Protein AF-A0A839JSS8-F1 (afdb_monomer)

Mean predicted aligned error: 9.63 Å

Nearest PDB structures (foldseek):
  8g4s-assembly1_c  TM=5.967E-01  e=9.744E-01  Giardia duodenalis assemblage A
  4bts-assembly1_A1  TM=4.994E-01  e=5.519E-01  Tetrahymena thermophila
  3kf8-assembly1_A  TM=4.865E-01  e=7.124E+00  Candida tropicalis MYA-3404
  1m93-assembly1_B  TM=3.401E-01  e=6.359E+00  Cowpox virus
  7s0t-assembly1_E  TM=1.730E-01  e=3.812E+00  Saccharomyces cerevisiae

Foldseek 3Di:
DDPQPFDKDKDKWAFAFKDFDADPVRATAKMKTWTHDVVVPPDTDIDIDGPVRLCVQQNDFPDRDRVRSGVRGHGDIDIDIDGDGPDVDDPDDDD

Solvent-accessible surface area (backbone atoms only — not comparable to full-atom values): 5932 Å² total; per-residue (Å²): 134,84,79,79,76,74,50,69,51,75,46,70,29,33,28,72,43,66,50,68,41,62,46,99,84,69,44,74,54,35,36,37,39,36,26,40,32,83,92,76,54,92,53,70,45,78,46,79,36,48,60,65,61,41,34,76,76,72,45,81,55,98,38,94,43,65,65,33,50,33,70,76,40,47,74,42,72,44,81,45,76,42,86,45,83,84,64,96,60,82,84,78,80,82,130

Radius of gyration: 16.73 Å; Cα contacts (8 Å, |Δi|>4): 146; chains: 1; bounding box: 34×37×46 Å

Sequence (95 aa):
MNNEIFKFKKNNWLIQSVNVNFDRNGNVASMYLLLANPRLHQYTKKVYLTVGDFVDIFGQPGEFSKEGISAITVGNWVEITESMELLEEEPIQDR

Structure (mmCIF, N/CA/C/O backbone):
data_AF-A0A839JSS8-F1
#
_entry.id   AF-A0A839JSS8-F1
#
loop_
_atom_site.group_PDB
_atom_site.id
_atom_site.type_symbol
_atom_site.label_atom_id
_atom_site.label_alt_id
_atom_site.label_comp_id
_atom_site.label_asym_id
_atom_site.label_entity_id
_atom_site.label_seq_id
_atom_site.pdbx_PDB_ins_code
_atom_site.Cartn_x
_atom_site.Cartn_y
_atom_site.Cartn_z
_atom_site.occupancy
_atom_site.B_iso_or_equiv
_atom_site.auth_seq_id
_atom_site.auth_comp_id
_atom_site.auth_asym_id
_atom_site.auth_atom_id
_atom_site.pdbx_PDB_model_num
ATOM 1 N N . MET A 1 1 ? -13.810 -29.619 24.228 1.00 33.91 1 MET A N 1
ATOM 2 C CA . MET A 1 1 ? -13.099 -28.772 23.251 1.00 33.91 1 MET A CA 1
ATOM 3 C C . MET A 1 1 ? -13.854 -27.464 23.193 1.00 33.91 1 MET A C 1
ATOM 5 O O . MET A 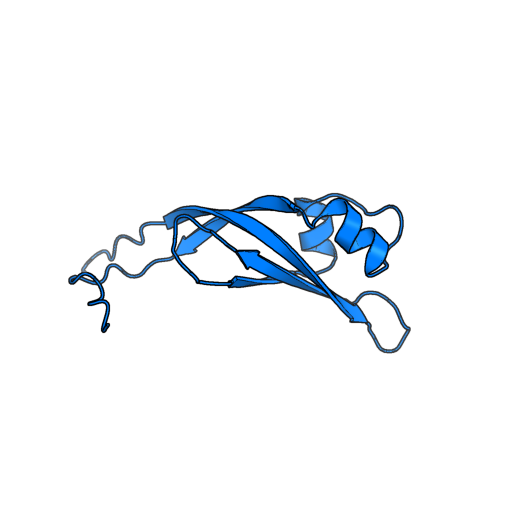1 1 ? -14.991 -27.470 22.738 1.00 33.91 1 MET A O 1
ATOM 9 N N . ASN A 1 2 ? -1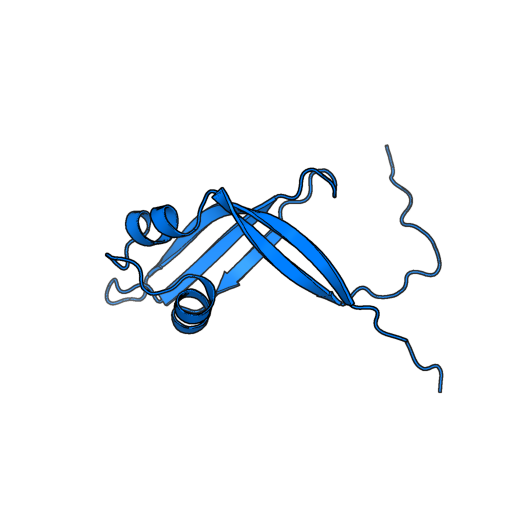3.292 -26.395 23.754 1.00 40.16 2 ASN A N 1
ATOM 10 C CA . ASN A 1 2 ? -13.871 -25.066 23.599 1.00 40.16 2 ASN A CA 1
ATOM 11 C C . ASN A 1 2 ? -13.613 -24.634 22.156 1.00 40.16 2 ASN A C 1
ATOM 13 O O . ASN A 1 2 ? -12.462 -24.531 21.742 1.00 40.16 2 ASN A O 1
ATOM 17 N N . ASN A 1 3 ? -14.683 -24.465 21.383 1.00 40.69 3 ASN A N 1
ATOM 18 C CA . ASN A 1 3 ? -14.610 -23.806 20.088 1.00 40.69 3 ASN A CA 1
ATOM 19 C C . ASN A 1 3 ? -14.329 -22.329 20.365 1.00 40.69 3 ASN A C 1
ATOM 21 O O . ASN A 1 3 ? -15.259 -21.574 20.644 1.00 40.69 3 ASN A O 1
ATOM 25 N N . GLU A 1 4 ? -13.065 -21.922 20.323 1.00 49.81 4 GLU A N 1
ATOM 26 C CA . GLU A 1 4 ? -12.724 -20.509 20.184 1.00 49.81 4 GLU A CA 1
ATOM 27 C C . GLU A 1 4 ? -13.345 -20.017 18.873 1.00 49.81 4 GLU A C 1
ATOM 29 O O . GLU A 1 4 ? -12.895 -20.337 17.771 1.00 49.81 4 GLU A O 1
ATOM 34 N N . ILE A 1 5 ? -14.469 -19.305 18.980 1.00 51.22 5 ILE A N 1
ATOM 35 C CA . ILE A 1 5 ? -15.114 -18.672 17.834 1.00 51.22 5 ILE A CA 1
ATOM 36 C C . ILE A 1 5 ? -14.246 -17.470 17.473 1.00 51.22 5 ILE A C 1
ATOM 38 O O . ILE A 1 5 ? -14.431 -16.379 18.011 1.00 51.22 5 ILE A O 1
ATOM 42 N N . PHE A 1 6 ? -13.302 -17.667 16.554 1.00 50.28 6 PHE A N 1
ATOM 43 C CA . PHE A 1 6 ? -12.587 -16.568 15.916 1.00 50.28 6 PHE A CA 1
ATOM 44 C C . PHE A 1 6 ? -13.607 -15.656 15.227 1.00 50.28 6 PHE A C 1
ATOM 46 O O . PHE A 1 6 ? -14.201 -16.009 14.205 1.00 50.28 6 PHE A O 1
ATOM 53 N N . LYS A 1 7 ? -13.851 -14.476 15.803 1.00 51.88 7 LYS A N 1
ATOM 54 C CA . LYS A 1 7 ? -14.660 -13.438 15.162 1.00 51.88 7 LYS A CA 1
ATOM 55 C C . LYS A 1 7 ? -13.741 -12.571 14.317 1.00 51.88 7 LYS A C 1
ATOM 57 O O . LYS A 1 7 ? -12.838 -11.912 14.824 1.00 51.88 7 LYS A O 1
ATOM 62 N N . PHE A 1 8 ? -14.004 -12.549 13.019 1.00 55.53 8 PHE A N 1
ATOM 63 C CA . PHE A 1 8 ? -13.335 -11.645 12.100 1.00 55.53 8 PHE A CA 1
ATOM 64 C C . PHE A 1 8 ? -13.974 -10.260 12.198 1.00 55.53 8 PHE A C 1
ATOM 66 O O . PHE A 1 8 ? -15.159 -10.100 11.894 1.00 55.53 8 PHE A O 1
ATOM 73 N N . LYS A 1 9 ? -13.206 -9.249 12.615 1.00 60.31 9 LYS A N 1
ATOM 74 C CA . LYS A 1 9 ? -13.665 -7.856 12.567 1.00 60.31 9 LYS A CA 1
ATOM 75 C C . LYS A 1 9 ? -13.189 -7.236 11.258 1.00 60.31 9 LYS A C 1
ATOM 77 O O . LYS A 1 9 ? -11.992 -7.204 10.977 1.00 60.31 9 LYS A O 1
ATOM 82 N N . LYS A 1 10 ? -14.139 -6.749 10.462 1.00 67.94 10 LYS A N 1
ATOM 83 C CA . LYS A 1 10 ? -13.875 -5.977 9.246 1.00 67.94 10 LYS A CA 1
ATOM 84 C C . LYS A 1 10 ? -13.859 -4.499 9.592 1.00 67.94 10 LYS A C 1
ATOM 86 O O . LYS A 1 10 ? -14.822 -3.994 10.165 1.00 67.94 10 LYS A O 1
ATOM 91 N N . ASN A 1 11 ? -12.774 -3.812 9.259 1.00 76.19 11 ASN A N 1
ATOM 92 C CA . ASN A 1 11 ? -12.671 -2.367 9.424 1.00 76.19 11 ASN A CA 1
ATOM 93 C C . ASN A 1 11 ? -12.071 -1.748 8.166 1.00 76.19 11 ASN A C 1
ATOM 95 O O . ASN A 1 11 ? -11.160 -2.314 7.569 1.00 76.19 11 ASN A O 1
ATOM 99 N N . ASN A 1 12 ? -12.541 -0.556 7.806 1.00 83.69 12 ASN A N 1
ATOM 100 C CA . ASN A 1 12 ? -11.942 0.230 6.733 1.00 83.69 12 ASN A CA 1
ATOM 101 C C . ASN A 1 12 ? -10.812 1.099 7.285 1.00 83.69 12 ASN A C 1
ATOM 103 O O . ASN A 1 12 ? -10.998 1.790 8.286 1.00 83.69 12 ASN A O 1
ATOM 107 N N . TRP A 1 13 ? -9.664 1.087 6.619 1.00 87.69 13 TRP A N 1
ATOM 108 C CA . TRP A 1 13 ? -8.477 1.851 6.987 1.00 87.69 13 TRP A CA 1
ATOM 109 C C . TRP A 1 13 ? -8.033 2.744 5.835 1.00 87.69 13 TRP A C 1
ATOM 111 O O . TRP A 1 13 ? -8.043 2.317 4.686 1.00 87.69 13 TRP A O 1
ATOM 121 N N . LEU A 1 14 ? -7.622 3.972 6.139 1.00 90.25 14 LEU A N 1
ATOM 122 C CA . LEU A 1 14 ? -7.136 4.933 5.156 1.00 90.25 14 LEU A CA 1
ATOM 123 C C . LEU A 1 14 ? -5.642 4.736 4.917 1.00 90.25 14 LEU A C 1
ATOM 125 O O . LEU A 1 14 ? -4.858 4.806 5.864 1.00 90.25 14 LEU A O 1
ATOM 129 N N . ILE A 1 15 ? -5.232 4.569 3.663 1.00 91.56 15 ILE A N 1
ATOM 130 C CA . ILE A 1 15 ? -3.817 4.538 3.284 1.00 91.56 15 ILE A CA 1
ATOM 131 C C . ILE A 1 15 ? -3.244 5.954 3.400 1.00 91.56 15 ILE A C 1
ATOM 133 O O . ILE A 1 15 ? -3.638 6.858 2.667 1.00 91.56 15 ILE A O 1
ATOM 137 N N . GLN A 1 16 ? -2.314 6.146 4.333 1.00 91.94 16 GLN A N 1
ATOM 138 C CA . GLN A 1 1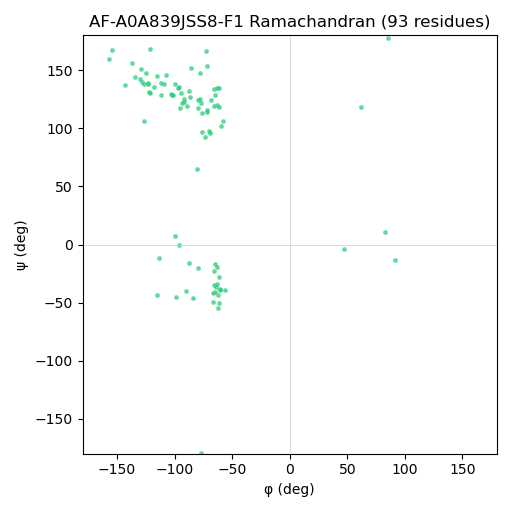6 ? -1.643 7.423 4.597 1.00 91.94 16 GLN A CA 1
ATOM 139 C C . GLN A 1 16 ? -0.377 7.590 3.766 1.00 91.94 16 GLN A C 1
ATOM 141 O O . GLN A 1 16 ? -0.070 8.683 3.298 1.00 91.94 16 GLN A O 1
ATOM 146 N N . SER A 1 17 ? 0.389 6.514 3.619 1.00 92.25 17 SER A N 1
ATOM 147 C CA . SER A 1 17 ? 1.619 6.526 2.842 1.00 92.25 17 SER A CA 1
ATOM 148 C C . SER A 1 17 ? 1.984 5.126 2.378 1.00 92.25 17 SER A C 1
ATOM 150 O O . SER A 1 17 ? 1.543 4.121 2.940 1.00 92.25 17 SER A O 1
ATOM 152 N N . VAL A 1 18 ? 2.817 5.077 1.346 1.00 91.25 18 VAL A N 1
ATOM 153 C CA . VAL A 1 18 ? 3.440 3.856 0.850 1.00 91.25 18 VAL A CA 1
ATOM 154 C C . VAL A 1 18 ? 4.946 4.041 0.823 1.00 91.25 18 VAL A C 1
ATOM 156 O O . VAL A 1 18 ? 5.467 5.135 0.578 1.00 91.25 18 VAL A O 1
ATOM 159 N N . ASN A 1 19 ? 5.660 2.952 1.056 1.00 92.12 19 ASN A N 1
ATOM 160 C CA . ASN A 1 19 ? 7.057 2.875 0.690 1.00 92.12 19 ASN A CA 1
ATOM 161 C C . ASN A 1 19 ? 7.315 1.611 -0.115 1.00 92.12 19 ASN A C 1
ATOM 163 O O . ASN A 1 19 ? 6.639 0.595 0.053 1.00 92.12 19 ASN A O 1
ATOM 167 N N . VAL A 1 20 ? 8.310 1.706 -0.983 1.00 92.19 20 VAL A N 1
ATOM 168 C CA . VAL A 1 20 ? 8.612 0.700 -1.987 1.00 92.19 20 VAL A CA 1
ATOM 169 C C . VAL A 1 20 ? 10.040 0.236 -1.775 1.00 92.19 20 VAL A C 1
ATOM 171 O O . VAL A 1 20 ? 10.952 1.048 -1.623 1.00 92.19 20 VAL A O 1
ATOM 174 N N . ASN A 1 21 ? 10.216 -1.078 -1.739 1.00 90.81 21 ASN A N 1
ATOM 175 C CA . ASN A 1 21 ? 11.515 -1.715 -1.662 1.00 90.81 21 ASN A CA 1
ATOM 176 C C . ASN A 1 21 ? 11.916 -2.188 -3.052 1.00 90.81 21 ASN A C 1
ATOM 178 O O . ASN A 1 21 ? 11.104 -2.773 -3.772 1.00 90.81 21 ASN A O 1
ATOM 182 N N . PHE A 1 22 ? 13.185 -1.988 -3.382 1.00 91.00 22 PHE A N 1
ATOM 183 C CA . PHE A 1 22 ? 13.752 -2.376 -4.664 1.00 91.00 22 PHE A CA 1
ATOM 184 C C . PHE A 1 22 ? 14.670 -3.590 -4.504 1.00 91.00 22 PHE A C 1
ATOM 186 O O . PHE A 1 22 ? 15.325 -3.756 -3.471 1.00 91.00 22 PHE A O 1
ATOM 193 N N . ASP A 1 23 ? 14.699 -4.452 -5.515 1.00 91.75 23 ASP A N 1
ATOM 194 C CA . ASP A 1 23 ? 15.662 -5.543 -5.615 1.00 91.75 23 ASP A CA 1
ATOM 195 C C . ASP A 1 23 ? 17.050 -5.033 -6.059 1.00 91.75 23 ASP A C 1
ATOM 197 O O . ASP A 1 23 ? 17.275 -3.843 -6.288 1.00 91.75 23 ASP A O 1
ATOM 201 N N . ARG A 1 24 ? 18.012 -5.954 -6.199 1.00 91.38 24 ARG A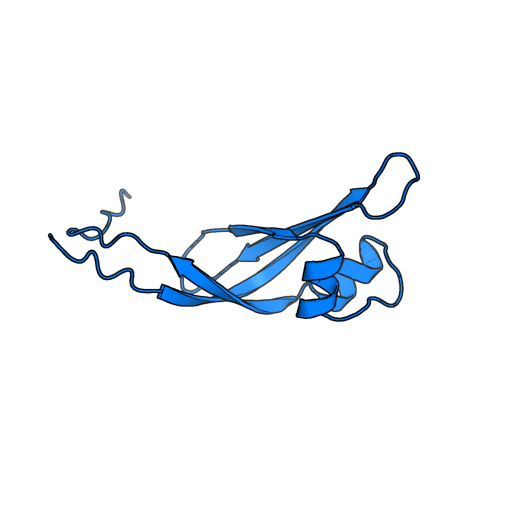 N 1
ATOM 202 C CA . ARG A 1 24 ? 19.385 -5.629 -6.632 1.00 91.38 24 ARG A CA 1
ATOM 203 C C . ARG A 1 24 ? 19.475 -5.093 -8.065 1.00 91.38 24 ARG A C 1
ATOM 205 O O . ARG A 1 24 ? 20.502 -4.523 -8.415 1.00 91.38 24 ARG A O 1
ATOM 212 N N . ASN A 1 25 ? 18.437 -5.292 -8.872 1.00 93.25 25 ASN A N 1
ATOM 213 C CA . ASN A 1 25 ? 18.360 -4.846 -10.259 1.00 93.25 25 ASN A CA 1
ATOM 214 C C . ASN A 1 25 ? 17.619 -3.503 -10.389 1.00 93.25 25 ASN A C 1
ATOM 216 O O . ASN A 1 25 ? 17.487 -2.994 -11.498 1.00 93.25 25 ASN A O 1
ATOM 220 N N . GLY A 1 26 ? 17.144 -2.929 -9.276 1.00 88.62 26 GLY A N 1
ATOM 221 C CA . GLY A 1 26 ? 16.377 -1.685 -9.263 1.00 88.62 26 GLY A CA 1
ATOM 222 C C . GLY A 1 26 ? 14.889 -1.863 -9.572 1.00 88.62 26 GLY A C 1
ATOM 223 O O . GLY A 1 26 ? 14.197 -0.866 -9.752 1.00 88.62 26 GLY A O 1
ATOM 224 N N . ASN A 1 27 ? 14.375 -3.097 -9.610 1.00 90.12 27 ASN A N 1
ATOM 225 C CA . ASN A 1 27 ? 12.946 -3.351 -9.790 1.00 90.12 27 ASN A CA 1
ATOM 226 C C . ASN A 1 27 ? 12.218 -3.313 -8.450 1.00 90.12 27 ASN A C 1
ATOM 228 O O . ASN A 1 27 ? 12.781 -3.670 -7.415 1.00 90.12 27 ASN A O 1
ATOM 232 N N . VAL A 1 28 ? 10.937 -2.949 -8.462 1.00 90.19 28 VAL A N 1
ATOM 233 C CA . VAL A 1 28 ? 10.091 -3.033 -7.268 1.00 90.19 28 VAL A CA 1
ATOM 234 C C . VAL A 1 28 ? 9.944 -4.491 -6.829 1.00 90.19 28 VAL A C 1
ATOM 236 O O . VAL A 1 28 ? 9.433 -5.322 -7.573 1.00 90.19 28 VAL A O 1
ATOM 239 N N . ALA A 1 29 ? 10.369 -4.790 -5.603 1.00 89.50 29 ALA A N 1
ATOM 240 C CA . ALA A 1 29 ? 10.307 -6.126 -5.016 1.00 89.50 29 ALA A CA 1
ATOM 241 C C . ALA A 1 29 ? 9.096 -6.295 -4.092 1.00 89.50 29 ALA A C 1
ATOM 243 O O . ALA A 1 29 ? 8.402 -7.309 -4.118 1.00 89.50 29 ALA A O 1
ATOM 244 N N . SER A 1 30 ? 8.856 -5.302 -3.238 1.00 88.50 30 SER A N 1
ATOM 245 C CA . SER A 1 30 ? 7.742 -5.291 -2.293 1.00 88.50 30 SER A CA 1
ATOM 246 C C . SER A 1 30 ? 7.369 -3.864 -1.937 1.00 88.50 30 SER A C 1
ATOM 248 O O . SER A 1 30 ? 8.111 -2.916 -2.199 1.00 88.50 30 SER A O 1
ATOM 250 N N . MET A 1 31 ? 6.217 -3.716 -1.305 1.00 91.00 31 MET A N 1
ATOM 251 C CA . MET A 1 31 ? 5.767 -2.443 -0.766 1.00 91.00 31 MET A CA 1
ATOM 252 C C . MET A 1 31 ? 5.169 -2.631 0.613 1.00 91.00 31 MET A C 1
ATOM 254 O O . MET A 1 31 ? 4.702 -3.715 0.965 1.00 91.00 31 MET A O 1
ATOM 258 N N . TYR A 1 32 ? 5.181 -1.561 1.398 1.00 90.62 32 TYR A N 1
ATOM 259 C CA . TYR A 1 32 ? 4.391 -1.503 2.613 1.00 90.62 32 TYR A CA 1
ATOM 260 C C . TYR A 1 32 ? 3.511 -0.265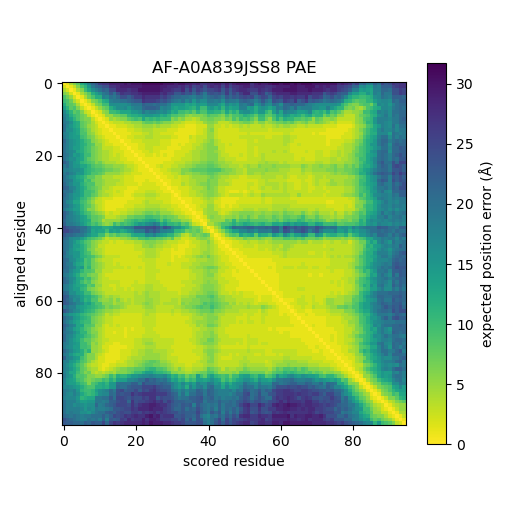 2.642 1.00 90.62 32 TYR A C 1
ATOM 262 O O . TYR A 1 32 ? 3.940 0.836 2.293 1.00 90.62 32 TYR A O 1
ATOM 270 N N . LEU A 1 33 ? 2.280 -0.465 3.095 1.00 90.12 33 LEU A N 1
ATOM 271 C CA . LEU A 1 33 ? 1.280 0.572 3.277 1.00 90.12 33 LEU A CA 1
ATOM 272 C C . LEU A 1 33 ? 1.216 0.938 4.754 1.00 90.12 33 LEU A C 1
ATOM 274 O O . LEU A 1 33 ? 1.082 0.059 5.608 1.00 90.12 33 LEU A O 1
ATOM 278 N N . LEU A 1 34 ? 1.303 2.231 5.050 1.00 90.75 34 LEU A N 1
ATOM 279 C CA . LEU A 1 34 ? 0.955 2.780 6.350 1.00 90.75 34 LEU A CA 1
ATOM 280 C C . LEU A 1 34 ? -0.510 3.195 6.316 1.00 90.75 34 LEU A C 1
ATOM 282 O O . LEU A 1 34 ? -0.925 4.016 5.500 1.00 90.75 34 LEU A O 1
ATOM 286 N N . LEU A 1 35 ? -1.281 2.632 7.227 1.00 88.12 35 LEU A N 1
ATOM 287 C CA . LEU A 1 35 ? -2.718 2.786 7.305 1.00 88.12 35 LEU A CA 1
ATOM 288 C C . LEU A 1 35 ? -3.088 3.505 8.592 1.00 88.12 35 LEU A C 1
ATOM 290 O O . LEU A 1 35 ? -2.477 3.252 9.627 1.00 88.12 35 LEU A O 1
ATOM 294 N N . ALA A 1 36 ? -4.120 4.336 8.553 1.00 86.75 36 ALA A N 1
ATOM 295 C CA . ALA A 1 36 ? -4.692 4.965 9.733 1.00 86.75 36 ALA A CA 1
ATOM 296 C C . ALA A 1 36 ? -6.208 4.778 9.754 1.00 86.75 36 ALA A C 1
ATOM 298 O O . ALA A 1 36 ? -6.875 4.860 8.723 1.00 86.75 36 ALA A O 1
ATOM 299 N N . ASN A 1 37 ? -6.765 4.564 10.942 1.00 82.31 37 ASN A N 1
ATOM 300 C CA . ASN A 1 37 ? -8.205 4.586 11.146 1.00 82.31 37 ASN A CA 1
ATOM 301 C C . ASN A 1 37 ? -8.545 5.553 12.291 1.00 82.31 37 ASN A C 1
ATOM 303 O O . ASN A 1 37 ? -8.329 5.220 13.457 1.00 82.31 37 ASN A O 1
ATOM 307 N N . PRO A 1 38 ? -9.109 6.738 11.994 1.00 71.69 38 PRO A N 1
ATOM 308 C CA . PRO A 1 38 ? -9.422 7.731 13.016 1.00 71.69 38 PRO A CA 1
ATOM 309 C C . PRO A 1 38 ? -10.518 7.263 13.984 1.00 71.69 38 PRO A C 1
ATOM 311 O O . PRO A 1 38 ? -10.569 7.744 15.111 1.00 71.69 38 PRO A O 1
ATOM 314 N N . ARG A 1 39 ? -11.375 6.310 13.580 1.00 69.56 39 ARG A N 1
ATOM 315 C CA . ARG A 1 39 ? -12.448 5.754 14.425 1.00 69.56 39 ARG A CA 1
ATOM 316 C C . ARG A 1 39 ? -11.952 4.708 15.419 1.00 69.56 39 ARG A C 1
ATOM 318 O O . ARG A 1 39 ? -12.650 4.433 16.385 1.00 69.56 39 ARG A O 1
ATOM 325 N N . LEU A 1 40 ? -10.780 4.121 15.176 1.00 67.38 40 LEU A N 1
ATOM 326 C CA . LEU A 1 40 ? -10.153 3.141 16.068 1.00 67.38 40 LEU A CA 1
ATOM 327 C C . LEU A 1 40 ? -9.058 3.761 16.960 1.00 67.38 40 LEU A C 1
ATOM 329 O O . LEU A 1 40 ? -8.424 3.019 17.694 1.00 67.38 40 LEU A O 1
ATOM 333 N N . HIS A 1 41 ? -8.901 5.097 16.943 1.00 54.66 41 HIS A N 1
ATOM 334 C CA . HIS A 1 41 ? -7.973 5.901 17.763 1.00 54.66 41 HIS A CA 1
ATOM 335 C C . HIS A 1 41 ? -6.472 5.594 17.550 1.00 54.66 41 HIS A C 1
ATOM 337 O O . HIS A 1 41 ? -6.025 4.504 17.846 1.00 54.66 41 HIS A O 1
ATOM 343 N N . GLN A 1 42 ? -5.679 6.575 17.083 1.00 53.00 42 GLN A N 1
ATOM 344 C CA . GLN A 1 42 ? -4.190 6.652 17.065 1.00 53.00 42 GLN A CA 1
ATOM 345 C C . GLN A 1 42 ? -3.339 5.456 16.570 1.00 53.00 42 GLN A C 1
ATOM 347 O O . GLN A 1 42 ? -2.125 5.604 16.431 1.00 53.00 42 GLN A O 1
ATOM 352 N N . TYR A 1 43 ? -3.915 4.311 16.222 1.00 64.75 43 TYR A N 1
ATOM 353 C CA . TYR A 1 43 ? -3.161 3.191 15.687 1.00 64.75 43 TYR A CA 1
ATOM 354 C C . TYR A 1 43 ? -2.866 3.422 14.211 1.00 64.75 43 TYR A C 1
ATOM 356 O O . TYR A 1 43 ? -3.764 3.636 13.392 1.00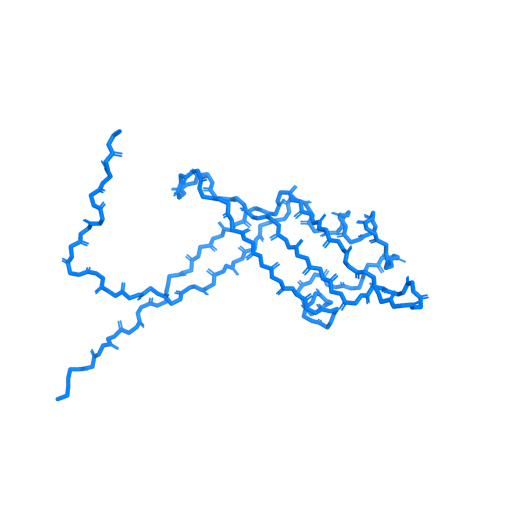 64.75 43 TYR A O 1
ATOM 364 N N . THR A 1 44 ? -1.580 3.361 13.875 1.00 75.25 44 THR A N 1
ATOM 365 C CA . THR A 1 44 ? -1.154 3.155 12.496 1.00 75.25 44 THR A CA 1
ATOM 366 C C . THR A 1 44 ? -0.861 1.678 12.300 1.00 75.25 44 THR A C 1
ATOM 368 O O . THR A 1 44 ? -0.219 1.047 13.140 1.00 75.25 44 THR A O 1
ATOM 371 N N . LYS A 1 45 ? -1.347 1.107 11.200 1.00 81.69 45 LYS A N 1
ATOM 372 C CA . LYS A 1 45 ? -1.063 -0.279 10.833 1.00 81.69 45 LYS A CA 1
ATOM 373 C C . LYS A 1 45 ? -0.146 -0.305 9.624 1.00 81.69 45 LYS A C 1
ATOM 375 O O . LYS A 1 45 ? -0.327 0.468 8.690 1.00 81.69 45 LYS A O 1
ATOM 380 N N . LYS A 1 46 ? 0.844 -1.196 9.645 1.00 86.62 46 LYS A N 1
ATOM 381 C CA . LYS A 1 46 ? 1.702 -1.474 8.492 1.00 86.62 46 LYS A CA 1
ATOM 382 C C . LYS A 1 46 ? 1.270 -2.786 7.858 1.00 86.62 46 LYS A C 1
ATOM 384 O O . LYS A 1 46 ? 1.136 -3.784 8.562 1.00 86.62 46 LYS A O 1
ATOM 389 N N . VAL A 1 47 ? 1.064 -2.777 6.549 1.00 86.12 47 VAL A N 1
ATOM 390 C CA . VAL A 1 47 ? 0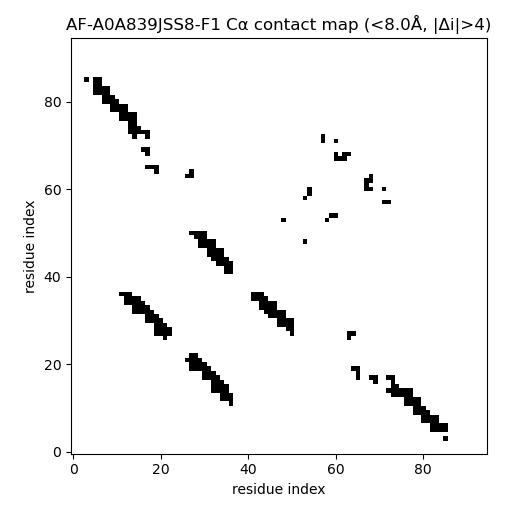.766 -3.979 5.762 1.00 86.12 47 VAL A CA 1
ATOM 391 C C . VAL A 1 47 ? 1.829 -4.121 4.693 1.00 86.12 47 VAL A C 1
ATOM 393 O O . VAL A 1 47 ? 2.114 -3.151 3.998 1.00 86.12 47 VAL A O 1
ATOM 396 N N . TYR A 1 48 ? 2.414 -5.309 4.580 1.00 89.50 48 TYR A N 1
ATOM 397 C CA . TYR A 1 48 ? 3.371 -5.644 3.531 1.00 89.50 48 TYR A CA 1
ATOM 398 C C . TYR A 1 48 ? 2.642 -6.356 2.402 1.00 89.50 48 TYR A C 1
ATOM 400 O O . TYR A 1 48 ? 1.831 -7.241 2.663 1.00 89.50 48 TYR A O 1
ATOM 408 N N . LEU A 1 49 ? 2.949 -5.969 1.171 1.00 86.56 49 LEU A N 1
ATOM 409 C CA . LEU A 1 49 ? 2.375 -6.542 -0.035 1.00 86.56 49 LEU A CA 1
ATOM 410 C C . LEU A 1 49 ? 3.495 -6.949 -0.987 1.00 86.56 49 LEU A C 1
ATOM 412 O O . LEU A 1 49 ? 4.491 -6.228 -1.155 1.00 86.56 49 LEU A O 1
ATOM 416 N N . THR A 1 50 ? 3.312 -8.098 -1.632 1.00 91.44 50 THR A N 1
ATOM 417 C CA . THR A 1 50 ? 4.054 -8.406 -2.853 1.00 91.44 50 THR A CA 1
ATOM 418 C C . THR A 1 50 ? 3.522 -7.551 -4.006 1.00 91.44 50 THR A C 1
ATOM 420 O O . THR A 1 50 ? 2.461 -6.931 -3.911 1.00 91.44 50 THR A O 1
ATOM 423 N N . VAL A 1 51 ? 4.256 -7.505 -5.121 1.00 90.12 51 VAL A N 1
ATOM 424 C CA . VAL A 1 51 ? 3.777 -6.833 -6.341 1.00 90.12 51 VAL A CA 1
ATOM 425 C C . VAL A 1 51 ? 2.479 -7.462 -6.857 1.00 90.12 51 VAL A C 1
ATOM 427 O O . VAL A 1 51 ? 1.597 -6.734 -7.300 1.00 90.12 51 VAL A O 1
ATOM 430 N N . GLY A 1 52 ? 2.346 -8.790 -6.771 1.00 89.00 52 GLY A N 1
ATOM 431 C CA . GLY A 1 52 ? 1.134 -9.500 -7.186 1.00 89.00 52 GLY A CA 1
ATOM 432 C C . GLY A 1 52 ? -0.078 -9.074 -6.363 1.00 89.00 52 GLY A C 1
ATOM 433 O O . GLY A 1 52 ? -1.037 -8.556 -6.927 1.00 89.00 52 GLY A O 1
ATOM 434 N N . ASP A 1 53 ? 0.027 -9.169 -5.032 1.00 88.88 53 ASP A N 1
ATOM 435 C CA . ASP A 1 53 ? -1.062 -8.776 -4.122 1.00 88.88 53 ASP A CA 1
ATOM 436 C C . ASP A 1 53 ? -1.488 -7.323 -4.353 1.00 88.88 53 ASP A C 1
ATOM 438 O O . ASP A 1 53 ? -2.667 -6.985 -4.309 1.00 88.88 53 ASP A O 1
ATOM 442 N N . PHE A 1 54 ? -0.520 -6.442 -4.612 1.00 90.94 54 PHE A N 1
ATOM 443 C CA . PHE A 1 54 ? -0.806 -5.050 -4.917 1.00 90.94 54 PHE A CA 1
ATOM 444 C C . PHE A 1 54 ? -1.646 -4.892 -6.187 1.00 90.94 54 PHE A C 1
ATOM 446 O O . PHE A 1 54 ? -2.648 -4.178 -6.162 1.00 90.94 54 PHE A O 1
ATOM 453 N N . VAL A 1 55 ? -1.243 -5.533 -7.288 1.00 91.44 55 VAL A N 1
ATOM 454 C CA . VAL A 1 55 ? -1.947 -5.423 -8.574 1.00 91.44 55 VAL A CA 1
ATOM 455 C C . VAL A 1 55 ? -3.352 -6.005 -8.471 1.00 91.44 55 VAL A C 1
ATOM 457 O O . VAL A 1 55 ? -4.282 -5.425 -9.026 1.00 91.44 55 VAL A O 1
ATOM 460 N N . ASP A 1 56 ? -3.530 -7.081 -7.709 1.00 89.88 56 ASP A N 1
ATOM 461 C CA . ASP A 1 56 ? -4.845 -7.682 -7.486 1.00 89.88 56 ASP A CA 1
ATOM 462 C C . ASP A 1 56 ? -5.785 -6.754 -6.696 1.00 89.88 56 ASP A C 1
ATOM 464 O O . ASP A 1 56 ? -6.989 -6.724 -6.951 1.00 89.88 56 ASP A O 1
ATOM 468 N N . ILE A 1 57 ? -5.247 -5.967 -5.755 1.00 87.38 57 ILE A N 1
ATOM 469 C CA . ILE A 1 57 ? -6.037 -5.062 -4.905 1.00 87.38 57 ILE A CA 1
ATOM 470 C C . ILE A 1 57 ? -6.311 -3.714 -5.588 1.00 87.38 57 ILE A C 1
ATOM 472 O O . ILE A 1 57 ? -7.432 -3.209 -5.525 1.00 87.38 57 ILE A O 1
ATOM 476 N N . PHE A 1 58 ? -5.294 -3.097 -6.196 1.00 90.50 58 PHE A N 1
ATOM 477 C CA . PHE A 1 58 ? -5.350 -1.707 -6.674 1.00 90.50 58 PHE A CA 1
ATOM 478 C C . PHE A 1 58 ? -5.289 -1.573 -8.198 1.00 90.50 58 PHE A C 1
ATOM 480 O O . PHE A 1 58 ? -5.549 -0.492 -8.727 1.00 90.50 58 PHE A O 1
ATOM 487 N N . GLY A 1 59 ? -4.959 -2.650 -8.910 1.00 91.25 59 GLY A N 1
ATOM 488 C CA . GLY A 1 59 ? -4.678 -2.629 -10.339 1.00 91.25 59 GLY A CA 1
ATOM 489 C C . GLY A 1 59 ? -3.226 -2.276 -10.668 1.00 91.25 59 GLY A C 1
ATOM 490 O O . GLY A 1 59 ? -2.390 -2.005 -9.803 1.00 91.25 59 GLY A O 1
ATOM 491 N N . GLN A 1 60 ? -2.913 -2.298 -11.964 1.00 92.00 60 GLN A N 1
ATOM 492 C CA . GLN A 1 60 ? -1.572 -2.005 -12.459 1.00 92.00 60 GLN A CA 1
ATOM 493 C C . GLN A 1 60 ? -1.320 -0.487 -12.474 1.00 92.00 60 GLN A C 1
ATOM 495 O O . GLN A 1 60 ? -2.081 0.247 -13.112 1.00 92.00 60 GLN A O 1
ATOM 500 N N . PRO A 1 61 ? -0.253 0.007 -11.821 1.00 90.62 61 PRO A N 1
ATOM 501 C CA . PRO A 1 61 ? 0.091 1.418 -11.877 1.00 90.62 61 PRO A CA 1
ATOM 502 C C . PRO A 1 61 ? 0.638 1.767 -13.267 1.00 90.62 61 PRO A C 1
ATOM 504 O O . PRO A 1 61 ? 1.219 0.921 -13.951 1.00 90.62 61 PRO A O 1
ATOM 507 N N . GLY A 1 62 ? 0.501 3.033 -13.674 1.00 88.62 62 GLY A N 1
ATOM 508 C CA . GLY A 1 62 ? 1.082 3.514 -14.935 1.00 88.62 62 GLY A CA 1
ATOM 509 C C . GLY A 1 62 ? 2.610 3.392 -14.976 1.00 88.62 62 GLY A C 1
ATOM 510 O O . GLY A 1 62 ? 3.187 3.200 -16.042 1.00 88.62 62 GLY A O 1
ATOM 511 N N . GLU A 1 63 ? 3.254 3.443 -13.808 1.00 90.50 63 GLU A N 1
ATOM 512 C CA . GLU A 1 63 ? 4.678 3.190 -13.620 1.00 90.50 63 GLU A CA 1
ATOM 513 C C . GLU A 1 63 ? 4.901 2.454 -12.292 1.00 90.50 63 GLU A C 1
ATOM 515 O O . GLU A 1 63 ? 4.330 2.820 -11.261 1.00 90.50 63 GLU A O 1
ATOM 520 N N . PHE A 1 64 ? 5.771 1.442 -12.296 1.00 89.31 64 PHE A N 1
ATOM 521 C CA . PHE A 1 64 ? 6.240 0.779 -11.077 1.00 89.31 64 PHE A CA 1
ATOM 522 C C . PHE A 1 64 ? 7.354 1.592 -10.399 1.00 89.31 64 PHE A C 1
ATOM 524 O O . PHE A 1 64 ? 8.499 1.163 -10.289 1.00 89.31 64 PHE A O 1
ATOM 531 N N . SER A 1 65 ? 6.986 2.785 -9.941 1.00 91.19 65 SER A N 1
ATOM 532 C CA . SER A 1 65 ? 7.804 3.702 -9.145 1.00 91.19 65 SER A CA 1
ATOM 533 C C . SER A 1 65 ? 7.115 3.995 -7.812 1.00 91.19 65 SER A C 1
ATOM 535 O O . SER A 1 65 ? 5.940 3.669 -7.613 1.00 91.19 65 SER A O 1
ATOM 537 N N . LYS A 1 66 ? 7.829 4.616 -6.867 1.00 91.50 66 LYS A N 1
ATOM 538 C CA . LYS A 1 66 ? 7.219 5.030 -5.596 1.00 91.50 66 LYS A CA 1
ATOM 539 C C . LYS A 1 66 ? 6.085 6.024 -5.839 1.00 91.50 66 LYS A C 1
ATOM 541 O O . LYS A 1 66 ? 5.044 5.935 -5.195 1.00 91.50 66 LYS A O 1
ATOM 546 N N . GLU A 1 67 ? 6.280 6.928 -6.786 1.00 93.12 67 GLU A N 1
ATOM 547 C CA . GLU A 1 67 ? 5.332 7.950 -7.200 1.00 93.12 67 GLU A CA 1
ATOM 548 C C . GLU A 1 67 ? 4.099 7.318 -7.855 1.00 93.12 67 GLU A C 1
ATOM 550 O O . GLU A 1 67 ? 2.979 7.598 -7.426 1.00 93.12 67 GLU A O 1
ATOM 555 N N . GLY A 1 68 ? 4.289 6.409 -8.820 1.00 93.00 68 GLY A N 1
ATOM 556 C CA . GLY A 1 68 ? 3.193 5.710 -9.498 1.00 93.00 68 GLY A CA 1
ATOM 557 C C . GLY A 1 68 ? 2.357 4.845 -8.551 1.00 93.00 68 GLY A C 1
ATOM 558 O O . GLY A 1 68 ? 1.127 4.906 -8.571 1.00 93.00 68 GLY A O 1
ATOM 559 N N . ILE A 1 69 ? 3.015 4.104 -7.656 1.00 94.06 69 ILE A N 1
ATOM 560 C CA . ILE A 1 69 ? 2.355 3.294 -6.622 1.00 94.06 69 ILE A CA 1
ATOM 561 C C . ILE A 1 69 ? 1.627 4.188 -5.607 1.00 94.06 69 ILE A C 1
ATOM 563 O O . ILE A 1 69 ? 0.497 3.893 -5.217 1.00 94.06 69 ILE A O 1
ATOM 567 N N . SER A 1 70 ? 2.232 5.300 -5.181 1.00 93.12 70 SER A N 1
ATOM 568 C CA . SER A 1 70 ? 1.602 6.234 -4.241 1.00 93.12 70 SER A CA 1
ATOM 569 C C . SER A 1 70 ? 0.372 6.909 -4.836 1.00 93.12 70 SER A C 1
ATOM 571 O O . SER A 1 70 ? -0.621 7.065 -4.129 1.00 93.12 70 SER A O 1
ATOM 573 N N . ALA A 1 71 ? 0.423 7.299 -6.111 1.00 93.62 71 ALA A N 1
ATOM 574 C CA . ALA A 1 71 ? -0.658 8.014 -6.783 1.00 93.62 71 ALA A CA 1
ATOM 575 C C . ALA A 1 71 ? -1.953 7.195 -6.877 1.00 93.62 71 ALA A C 1
ATOM 577 O O . ALA A 1 71 ? -3.039 7.761 -6.787 1.00 93.62 71 ALA A O 1
ATOM 578 N N . ILE A 1 72 ? -1.847 5.871 -7.033 1.00 93.12 72 ILE A N 1
ATOM 579 C CA . ILE A 1 72 ? -3.015 4.985 -7.132 1.00 93.12 72 ILE A CA 1
ATOM 580 C C . ILE A 1 72 ? -3.528 4.499 -5.768 1.00 93.12 72 ILE A C 1
ATOM 582 O O . ILE A 1 72 ? -4.651 4.012 -5.689 1.00 93.12 72 ILE A O 1
ATOM 586 N N . THR A 1 73 ? -2.744 4.620 -4.688 1.00 92.19 73 THR A N 1
ATOM 587 C CA . THR A 1 73 ? -3.086 4.017 -3.383 1.00 92.19 73 THR A CA 1
ATOM 588 C C . THR A 1 73 ? -3.346 4.996 -2.252 1.00 92.19 73 THR A C 1
ATOM 590 O O . THR A 1 73 ? -4.281 4.786 -1.479 1.00 92.19 73 THR A O 1
ATOM 593 N N . VAL A 1 74 ? -2.531 6.040 -2.098 1.00 92.69 74 VAL A N 1
ATOM 594 C CA . VAL A 1 74 ? -2.642 6.953 -0.954 1.00 92.69 74 VAL A CA 1
ATOM 595 C C . VAL A 1 74 ? -3.969 7.706 -1.022 1.00 92.69 74 VAL A C 1
ATOM 597 O O . VAL A 1 74 ? -4.358 8.213 -2.068 1.00 92.69 74 VAL A O 1
ATOM 600 N N . GLY A 1 75 ? -4.674 7.776 0.107 1.00 89.69 75 GLY A N 1
ATOM 601 C CA . GLY A 1 75 ? -6.012 8.362 0.187 1.00 89.69 75 GLY A CA 1
ATOM 602 C C . GLY A 1 75 ? -7.154 7.362 -0.014 1.00 89.69 75 GLY A C 1
ATOM 603 O O . GLY A 1 75 ? -8.292 7.676 0.341 1.00 89.69 75 GLY A O 1
ATOM 604 N N . ASN A 1 76 ? -6.873 6.146 -0.493 1.00 89.94 76 ASN A N 1
ATOM 605 C CA . ASN A 1 76 ? -7.891 5.105 -0.588 1.00 89.94 76 ASN A CA 1
ATOM 606 C C . ASN A 1 76 ? -8.167 4.461 0.771 1.00 89.94 76 ASN A C 1
ATOM 608 O O . ASN A 1 76 ? -7.277 4.295 1.612 1.00 89.94 76 ASN A O 1
ATOM 612 N N . TRP A 1 77 ? -9.421 4.057 0.955 1.00 88.62 77 TRP A N 1
ATOM 613 C CA . TRP A 1 77 ? -9.845 3.242 2.084 1.00 88.62 77 TRP A CA 1
ATOM 614 C C . TRP A 1 77 ? -9.834 1.770 1.687 1.00 88.62 77 TRP A C 1
ATOM 616 O O . TRP A 1 77 ? -10.414 1.404 0.668 1.00 88.62 77 TRP A O 1
ATOM 626 N N . VAL A 1 78 ? -9.203 0.932 2.505 1.00 85.56 78 VAL A N 1
ATOM 627 C CA . VAL A 1 78 ? -9.135 -0.519 2.303 1.00 85.56 78 VAL A CA 1
ATOM 628 C C . VAL A 1 78 ? -9.804 -1.254 3.453 1.00 85.56 78 VAL A C 1
ATOM 630 O O . VAL A 1 78 ? -9.592 -0.920 4.621 1.00 85.56 78 VAL A O 1
ATOM 633 N N . GLU A 1 79 ? -10.611 -2.262 3.127 1.00 85.06 79 GLU A N 1
ATOM 634 C CA . GLU A 1 79 ? -11.183 -3.160 4.127 1.00 85.06 79 GLU A CA 1
ATOM 635 C C . GLU A 1 79 ? -10.112 -4.15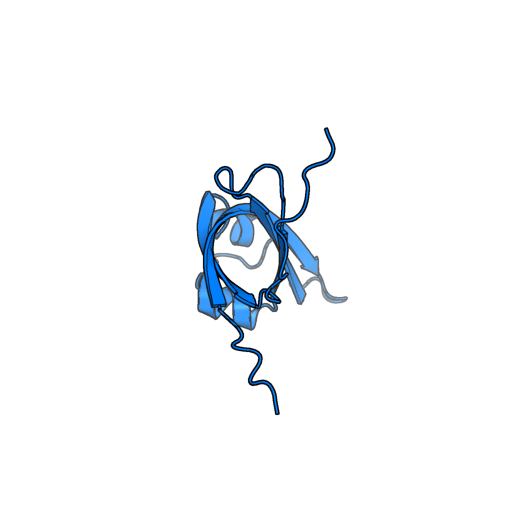9 4.566 1.00 85.06 79 GLU A C 1
ATOM 637 O O . GLU A 1 79 ? -9.575 -4.913 3.757 1.00 85.06 79 GLU A O 1
ATOM 642 N N . ILE A 1 80 ? -9.816 -4.186 5.862 1.00 77.56 80 ILE A N 1
ATOM 643 C CA . ILE A 1 80 ? -8.943 -5.192 6.459 1.00 77.56 80 ILE A CA 1
ATOM 644 C C . ILE A 1 80 ? -9.780 -6.074 7.363 1.00 77.56 80 ILE A C 1
ATOM 646 O O . ILE A 1 80 ? -10.507 -5.597 8.240 1.00 77.56 80 ILE A O 1
ATOM 650 N N . THR A 1 81 ? -9.644 -7.376 7.135 1.00 72.19 81 THR A N 1
ATOM 651 C CA . THR A 1 81 ? -10.195 -8.410 8.002 1.00 72.19 81 THR A CA 1
ATOM 652 C C . THR A 1 81 ? -9.101 -8.847 8.970 1.00 72.19 81 THR A C 1
ATOM 654 O O . THR A 1 81 ? -8.059 -9.336 8.540 1.00 72.19 81 THR A O 1
ATOM 657 N N . GLU A 1 82 ? -9.316 -8.651 10.270 1.00 63.72 82 GLU A N 1
ATOM 658 C CA . GLU A 1 82 ? -8.379 -9.083 11.312 1.00 63.72 82 GLU A CA 1
ATOM 659 C C . GLU A 1 82 ? -8.980 -10.221 12.136 1.00 63.72 82 GLU A C 1
ATOM 661 O O . GLU A 1 82 ? -10.164 -10.192 12.489 1.00 63.72 82 GLU A O 1
ATOM 666 N N . SER A 1 83 ? -8.150 -11.217 12.452 1.00 54.91 83 SER A N 1
ATOM 667 C CA . SER A 1 83 ? -8.423 -12.190 13.506 1.00 54.91 83 SER A CA 1
ATOM 668 C C . SER A 1 83 ? -8.166 -11.520 14.855 1.00 54.91 83 SER A C 1
ATOM 670 O O . SER A 1 83 ? -7.023 -11.174 15.154 1.00 54.91 83 SER A O 1
ATOM 672 N N . MET A 1 84 ? -9.211 -11.319 15.655 1.00 47.81 84 MET A N 1
ATOM 673 C CA . MET A 1 84 ? -9.063 -10.911 17.053 1.00 47.81 84 MET A CA 1
ATOM 674 C C . MET A 1 84 ? -9.275 -12.133 17.946 1.00 47.81 84 MET A C 1
ATOM 676 O O . MET A 1 84 ? -10.285 -12.826 17.804 1.00 47.81 84 MET A O 1
ATOM 680 N N . GLU A 1 85 ? -8.333 -12.392 18.856 1.00 38.78 85 GLU A N 1
ATOM 681 C CA . GLU A 1 85 ? -8.608 -13.243 20.015 1.00 38.78 85 GLU A CA 1
ATOM 682 C C . GLU A 1 85 ? -9.689 -12.560 20.862 1.00 38.78 85 GLU A C 1
ATOM 684 O O . GLU A 1 85 ? -9.663 -11.343 21.070 1.00 38.78 85 GLU A O 1
ATOM 689 N N . LEU A 1 86 ? -10.682 -13.334 21.304 1.00 42.31 86 LEU A N 1
ATOM 690 C CA . LEU A 1 86 ? -11.663 -12.863 22.276 1.00 42.31 86 LEU A CA 1
ATOM 691 C C . LEU A 1 86 ? -10.942 -12.713 23.615 1.00 42.31 86 LEU A C 1
ATOM 693 O O . LEU A 1 86 ? -10.760 -13.689 24.334 1.00 42.31 86 LEU A O 1
ATOM 697 N N . LEU A 1 87 ? -10.532 -11.491 23.940 1.00 41.91 87 LEU A N 1
ATOM 698 C CA . LEU A 1 87 ? -10.188 -11.151 25.313 1.00 41.91 87 LEU A CA 1
ATOM 699 C C . LEU A 1 87 ? -11.495 -11.172 26.119 1.00 41.91 87 LEU A C 1
ATOM 701 O O . LEU A 1 87 ? -12.464 -10.516 25.734 1.00 41.91 87 LEU A O 1
ATOM 705 N N . GLU A 1 88 ? -11.549 -11.956 27.200 1.00 45.41 88 GLU A N 1
ATOM 706 C CA . GLU A 1 88 ? -12.716 -11.995 28.100 1.00 45.41 88 GLU A CA 1
ATOM 707 C C . GLU A 1 88 ? -12.956 -10.639 28.791 1.00 45.41 88 GLU A C 1
ATOM 709 O O . GLU A 1 88 ? -14.070 -10.354 29.227 1.00 45.41 88 GLU A O 1
ATOM 714 N N . GLU A 1 89 ? -11.935 -9.779 28.823 1.00 40.31 89 GLU A N 1
ATOM 715 C CA . GLU A 1 89 ? -11.965 -8.446 29.417 1.00 40.31 89 GLU A CA 1
ATOM 716 C C . GLU A 1 89 ? -11.578 -7.380 28.378 1.00 40.31 89 GLU A C 1
ATOM 718 O O . GLU A 1 89 ? -10.660 -7.572 27.574 1.00 40.31 89 GLU A O 1
ATOM 723 N N . GLU A 1 90 ? -12.287 -6.243 28.375 1.00 39.94 90 GLU A N 1
ATOM 724 C CA . GLU A 1 90 ? -11.904 -5.096 27.547 1.00 39.94 90 GLU A CA 1
ATOM 725 C C . GLU A 1 90 ? -10.511 -4.594 27.969 1.00 39.94 90 GLU A C 1
ATOM 727 O O . GLU A 1 90 ? -10.258 -4.447 29.168 1.00 39.94 90 GLU A O 1
ATOM 732 N N . PRO A 1 91 ? -9.597 -4.305 27.022 1.00 45.59 91 PRO A N 1
ATOM 733 C CA . PRO A 1 91 ? -8.288 -3.773 27.368 1.00 45.59 91 PRO A CA 1
ATOM 734 C C . PRO A 1 91 ? -8.457 -2.431 28.085 1.00 45.59 91 PRO A C 1
ATOM 736 O O . PRO A 1 91 ? -8.996 -1.473 27.528 1.00 45.59 91 PRO A O 1
ATOM 739 N N . ILE A 1 92 ? -7.990 -2.373 29.333 1.00 53.78 92 ILE A N 1
ATOM 740 C CA . ILE A 1 92 ? -8.006 -1.154 30.137 1.00 53.78 92 ILE A CA 1
ATOM 741 C C . ILE A 1 92 ? -7.066 -0.146 29.475 1.00 53.78 92 ILE A C 1
ATOM 743 O O . ILE A 1 92 ? -5.871 -0.388 29.311 1.00 53.78 92 ILE A O 1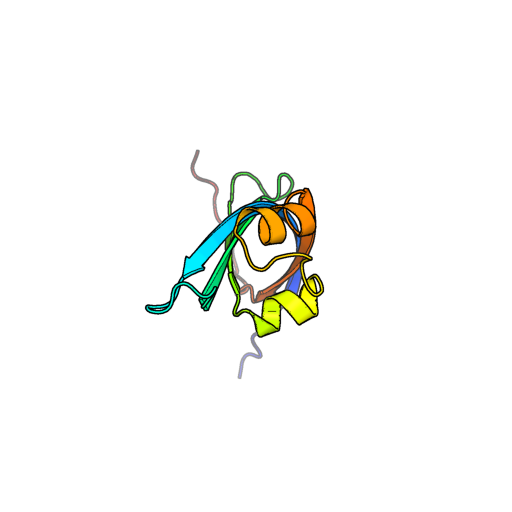
ATOM 747 N N . GLN A 1 93 ? -7.626 0.990 29.071 1.00 40.84 93 GLN A N 1
ATOM 748 C CA . GLN A 1 93 ? -6.866 2.109 28.541 1.00 40.84 93 GLN A CA 1
ATOM 749 C C . GLN A 1 93 ? -6.186 2.834 29.711 1.00 40.84 93 GLN A C 1
ATOM 751 O O . GLN A 1 93 ? -6.821 3.651 30.382 1.00 40.84 93 GLN A O 1
ATOM 756 N N . ASP A 1 94 ? -4.914 2.530 29.975 1.00 37.22 94 ASP A N 1
ATOM 757 C CA . ASP A 1 94 ? -4.113 3.338 30.899 1.00 37.22 94 ASP A CA 1
ATOM 758 C C . ASP A 1 94 ? -3.932 4.750 30.315 1.00 37.22 94 ASP A C 1
ATOM 760 O O . ASP A 1 94 ? -3.607 4.920 29.135 1.00 37.22 94 ASP A O 1
ATOM 764 N N . ARG A 1 95 ? -4.246 5.755 31.141 1.00 47.25 95 ARG A N 1
ATOM 765 C CA . ARG A 1 95 ? -4.217 7.189 30.811 1.00 47.25 95 ARG A CA 1
ATOM 766 C C . ARG A 1 95 ? -2.806 7.746 30.681 1.00 47.25 95 ARG A C 1
ATOM 768 O O . ARG A 1 95 ? -1.939 7.350 31.489 1.00 47.25 95 ARG A O 1
#

pLDDT: mean 76.95, std 19.09, range [33.91, 94.06]

Secondary structure (DSSP, 8-state):
------EEEEEEEEEEEEEEEE-TTS-EEEEEEEEE-GGG-S-EEEEEEEHHHHHHHH---SSSSHHHHHHHHTT-EEEEEEEE---SSPPP---